Protein AF-A0A814NTR1-F1 (afdb_monomer_lite)

Foldseek 3Di:
DDDDDPDDPPCCVVDVVSVLCCQQQVLQVQLVVQVVVVHHSVVSSVVVLVVLLVCLVVPQCVVQLCQQQVHDDDPCSSSCCSGRVVVSVVVSVVVCVVQVVPVGPDGPPDDPPDDD

Sequence (116 aa):
MSGQWGSSLFACFDDKNLCLKGAFCPCLVFGENQEKLGGDYTKEAVLYCLIGALYAAVTNKRRDLRQRYGLVEDPNDFLATCCCGGCANCQEAREIQKRGGSSGPAPVSSQPRRQF

Radius of gyration: 19.37 Å; chains: 1; bounding box: 42×40×51 Å

Secondary structure (DSSP, 8-state):
--PPPSS-TTGGGGSHHHHHHHHH-HHHHHHHHHHHTTS-HHHHHHHHHHHHHHHHHHH--HHHHHHHHTPPP-TTHHHHHHHHHHHHHHHHHHHHHHHHTTTPPPP---------

Structure (mmCIF, N/CA/C/O backbone):
data_AF-A0A814NTR1-F1
#
_entry.id   AF-A0A814NTR1-F1
#
loop_
_atom_site.group_PDB
_atom_site.id
_atom_site.type_symbol
_atom_site.label_atom_id
_atom_site.label_alt_id
_atom_site.label_comp_id
_atom_site.label_asym_id
_atom_site.label_entity_id
_atom_site.label_seq_id
_atom_site.pdbx_PDB_ins_code
_atom_site.Cartn_x
_atom_site.Cartn_y
_atom_site.Cartn_z
_atom_site.occupancy
_atom_site.B_iso_or_equiv
_atom_site.auth_seq_id
_atom_site.auth_comp_id
_atom_site.auth_asym_id
_atom_site.auth_atom_id
_atom_site.pdbx_PDB_model_num
ATOM 1 N N . MET A 1 1 ? -11.666 -14.808 30.304 1.00 43.06 1 MET A N 1
ATOM 2 C CA . MET A 1 1 ? -11.907 -15.627 29.097 1.00 43.06 1 MET A CA 1
ATOM 3 C C . MET A 1 1 ? -10.975 -15.128 28.010 1.00 43.06 1 MET A C 1
ATOM 5 O O . MET A 1 1 ? -10.985 -13.935 27.743 1.00 43.06 1 MET A O 1
ATOM 9 N N . SER A 1 2 ? -10.134 -15.988 27.443 1.00 64.88 2 SER A N 1
ATOM 10 C CA . SER A 1 2 ? -9.353 -15.660 26.248 1.00 64.88 2 SER A CA 1
ATOM 11 C C . SER A 1 2 ? -10.284 -15.712 25.036 1.00 64.88 2 SER A C 1
ATOM 13 O O . SER A 1 2 ? -10.835 -16.763 24.716 1.00 64.88 2 SER A O 1
ATOM 15 N N . GLY A 1 3 ? -10.519 -14.563 24.404 1.00 82.06 3 GLY A N 1
ATOM 16 C CA . GLY A 1 3 ? -11.253 -14.507 23.142 1.00 82.06 3 GLY A CA 1
ATOM 17 C C . GLY A 1 3 ? -10.429 -15.143 22.022 1.00 82.06 3 GLY A C 1
ATOM 18 O O . GLY A 1 3 ? -9.215 -14.955 21.967 1.00 82.06 3 GLY A O 1
ATOM 19 N N . GLN A 1 4 ? -11.082 -15.904 21.147 1.00 90.19 4 GLN A N 1
ATOM 20 C CA . GLN A 1 4 ? -10.488 -16.392 19.901 1.00 90.19 4 GLN A CA 1
ATOM 21 C C . GLN A 1 4 ? -10.910 -15.474 18.750 1.00 90.19 4 GLN A C 1
ATOM 23 O O . GLN A 1 4 ? -12.001 -14.904 18.777 1.00 90.19 4 GLN A O 1
ATOM 28 N N . TRP A 1 5 ? -10.049 -15.331 17.743 1.00 89.12 5 TRP A N 1
ATOM 29 C CA . TRP A 1 5 ? -10.397 -14.621 16.512 1.00 89.12 5 TRP A CA 1
ATOM 30 C C . TRP A 1 5 ? -11.534 -15.346 15.782 1.00 89.12 5 TRP A C 1
ATOM 32 O O . TRP A 1 5 ? -11.522 -16.571 15.680 1.00 89.12 5 TRP A O 1
ATOM 42 N N . GLY A 1 6 ? -12.507 -14.590 15.263 1.00 91.69 6 GLY A N 1
ATOM 43 C CA . GLY A 1 6 ? -13.653 -15.145 14.528 1.00 91.69 6 GLY A CA 1
ATOM 44 C C . GLY A 1 6 ? -13.337 -15.592 13.095 1.00 91.69 6 GLY A C 1
ATOM 45 O O . GLY A 1 6 ? -14.153 -16.264 12.473 1.00 91.69 6 GLY A O 1
ATOM 46 N N . SER A 1 7 ? -12.167 -15.230 12.567 1.00 91.75 7 SER A N 1
ATOM 47 C CA . SER A 1 7 ? -11.704 -15.578 11.222 1.00 91.75 7 SER A CA 1
ATOM 48 C C . SER A 1 7 ? -10.184 -15.769 11.200 1.00 91.75 7 SER A C 1
ATOM 50 O O . SER A 1 7 ? -9.467 -15.311 12.094 1.00 91.75 7 SER A O 1
ATOM 52 N N . SER A 1 8 ? -9.683 -16.481 10.185 1.00 90.94 8 SER A N 1
ATOM 53 C CA . SER A 1 8 ? -8.240 -16.655 9.980 1.00 90.94 8 SER A CA 1
ATOM 54 C C . SER A 1 8 ? -7.612 -15.419 9.325 1.00 90.94 8 SER A C 1
ATOM 56 O O . SER A 1 8 ? -8.292 -14.647 8.653 1.00 90.94 8 SER A O 1
ATOM 58 N N . LEU A 1 9 ? -6.294 -15.250 9.456 1.00 86.38 9 LEU A N 1
ATOM 59 C CA . LEU A 1 9 ? -5.580 -14.095 8.894 1.00 86.38 9 LEU A CA 1
ATOM 60 C C . LEU A 1 9 ? -5.734 -13.964 7.366 1.00 86.38 9 LEU A C 1
ATOM 62 O O . LEU A 1 9 ? -5.795 -12.855 6.842 1.00 86.38 9 LEU A O 1
ATOM 66 N N . PHE A 1 10 ? -5.813 -15.092 6.655 1.00 86.69 10 PHE A N 1
ATOM 67 C CA . PHE A 1 10 ? -5.939 -15.134 5.193 1.00 86.69 10 PHE A CA 1
ATOM 68 C C . PHE A 1 10 ? -7.390 -15.280 4.711 1.00 86.69 10 PHE A C 1
ATOM 70 O O . PHE A 1 10 ? -7.623 -15.374 3.509 1.00 86.69 10 PHE A O 1
ATOM 77 N N . ALA A 1 11 ? -8.368 -15.233 5.622 1.00 88.56 11 ALA A N 1
ATOM 78 C CA . ALA A 1 11 ? -9.795 -15.199 5.294 1.00 88.56 11 ALA A CA 1
ATOM 79 C C . ALA A 1 11 ? -10.261 -13.823 4.779 1.00 88.56 11 ALA A C 1
ATOM 81 O O . ALA A 1 11 ? -11.455 -13.576 4.646 1.00 88.56 11 ALA A O 1
ATOM 82 N N . CYS A 1 12 ? -9.344 -12.896 4.474 1.00 85.81 12 CYS A N 1
ATOM 83 C CA . CYS A 1 12 ? -9.705 -11.584 3.939 1.00 85.81 12 CYS A CA 1
ATOM 84 C C . CYS A 1 12 ? -10.496 -11.681 2.623 1.00 85.81 12 CYS A C 1
ATOM 86 O O . CYS A 1 12 ? -11.330 -10.822 2.368 1.00 85.81 12 CYS A O 1
ATOM 88 N N . PHE A 1 13 ? -10.302 -12.740 1.829 1.00 88.12 13 PHE A N 1
ATOM 89 C CA . PHE A 1 13 ? -11.030 -12.971 0.576 1.00 88.12 13 PHE A CA 1
ATOM 90 C C . PHE A 1 13 ? -12.509 -13.352 0.759 1.00 88.12 13 PHE A C 1
ATOM 92 O O . PHE A 1 13 ? -13.258 -13.306 -0.222 1.00 88.12 13 PHE A O 1
ATOM 99 N N . ASP A 1 14 ? -12.938 -13.681 1.982 1.00 91.75 14 ASP A N 1
ATOM 100 C CA . ASP A 1 14 ? -14.333 -14.017 2.291 1.00 91.75 14 ASP A CA 1
ATOM 101 C C . ASP A 1 14 ? -15.237 -12.772 2.236 1.00 91.75 14 ASP A C 1
ATOM 103 O O . ASP A 1 14 ? -16.409 -12.865 1.868 1.00 91.75 14 ASP A O 1
ATOM 107 N N . ASP A 1 15 ? -14.676 -11.586 2.507 1.00 93.00 15 ASP A N 1
ATOM 108 C CA . ASP A 1 15 ? -15.316 -10.290 2.277 1.00 93.00 15 ASP A CA 1
ATOM 109 C C . ASP A 1 15 ? -14.526 -9.504 1.227 1.00 93.00 15 ASP A C 1
ATOM 111 O O . ASP A 1 15 ? -13.542 -8.821 1.512 1.00 93.00 15 ASP A O 1
ATOM 115 N N . LYS A 1 16 ? -14.990 -9.573 -0.023 1.00 91.69 16 LYS A N 1
ATOM 116 C CA . LYS A 1 16 ? -14.340 -8.905 -1.159 1.00 91.69 16 LYS A CA 1
ATOM 117 C C . LYS A 1 16 ? -14.266 -7.389 -0.989 1.00 91.69 16 LYS A C 1
ATOM 119 O O . LYS A 1 16 ? -13.282 -6.788 -1.414 1.00 91.69 16 LYS A O 1
ATOM 124 N N . ASN A 1 17 ? -15.276 -6.768 -0.381 1.00 92.75 17 ASN A N 1
ATOM 125 C CA . ASN A 1 17 ? -15.297 -5.319 -0.201 1.00 92.75 17 ASN A CA 1
ATOM 126 C C . ASN A 1 17 ? -14.259 -4.906 0.840 1.00 92.75 17 A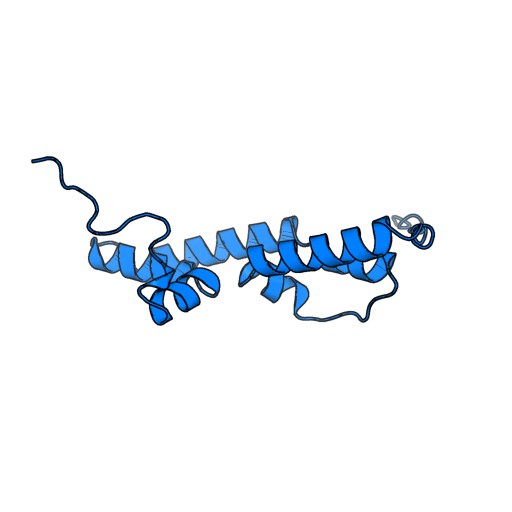SN A C 1
ATOM 128 O O . ASN A 1 17 ? -13.474 -3.989 0.593 1.00 92.75 17 ASN A O 1
ATOM 132 N N . LEU A 1 18 ? -14.200 -5.622 1.965 1.00 93.62 18 LEU A N 1
ATOM 133 C CA . LEU A 1 18 ? -13.181 -5.403 2.986 1.00 93.62 18 LEU A CA 1
ATOM 134 C C . LEU A 1 18 ? -11.777 -5.728 2.462 1.00 93.62 18 LEU A C 1
ATOM 136 O O . LEU A 1 18 ? -10.845 -4.973 2.729 1.00 93.62 18 LEU A O 1
ATOM 140 N N . CYS A 1 19 ? -11.626 -6.793 1.671 1.00 93.19 19 CYS A N 1
ATOM 141 C CA . CYS A 1 19 ? -10.365 -7.159 1.030 1.00 93.19 19 CYS A CA 1
ATOM 142 C C . CYS A 1 19 ? -9.850 -6.038 0.126 1.00 93.19 19 CYS A C 1
ATOM 144 O O . CYS A 1 19 ? -8.695 -5.636 0.241 1.00 93.19 19 CYS A O 1
ATOM 146 N N . LEU A 1 20 ? -10.700 -5.519 -0.768 1.00 92.44 20 LEU A N 1
ATOM 147 C CA . LEU A 1 20 ? -10.332 -4.436 -1.679 1.00 92.44 20 LEU A CA 1
ATOM 148 C C . LEU A 1 20 ? -10.033 -3.154 -0.903 1.00 92.44 20 LEU A C 1
ATOM 150 O O . LEU A 1 20 ? -9.015 -2.510 -1.144 1.00 92.44 20 LEU A O 1
ATOM 154 N N . LYS A 1 21 ? -10.867 -2.804 0.077 1.00 94.19 21 LYS A N 1
ATOM 155 C CA . LYS A 1 21 ? -10.641 -1.618 0.903 1.00 94.19 21 LYS A CA 1
ATOM 156 C C . LYS A 1 21 ? -9.345 -1.720 1.707 1.00 94.19 21 LYS A C 1
ATOM 158 O O . LYS A 1 21 ? -8.588 -0.761 1.743 1.00 94.19 21 LYS A O 1
ATOM 163 N N . GLY A 1 22 ? -9.055 -2.874 2.303 1.00 93.38 22 GLY A N 1
ATOM 164 C CA . GLY A 1 22 ? -7.813 -3.120 3.035 1.00 93.38 22 GLY A CA 1
ATOM 165 C C . GLY A 1 22 ? -6.582 -3.149 2.130 1.00 93.38 22 GLY A C 1
ATOM 166 O O . GLY A 1 22 ? -5.526 -2.677 2.535 1.00 93.38 22 GLY A O 1
ATOM 167 N N . ALA A 1 23 ? -6.719 -3.643 0.898 1.00 91.06 23 ALA A N 1
ATOM 168 C CA . ALA A 1 23 ? -5.638 -3.651 -0.081 1.00 91.06 23 ALA A CA 1
ATOM 169 C C . ALA A 1 23 ? -5.308 -2.243 -0.595 1.00 91.06 23 ALA A C 1
ATOM 171 O O . ALA A 1 23 ? -4.136 -1.884 -0.655 1.00 91.06 23 ALA A O 1
ATOM 172 N N . PHE A 1 24 ? -6.332 -1.455 -0.949 1.00 92.19 24 PHE A N 1
ATOM 173 C CA . PHE A 1 24 ? -6.158 -0.168 -1.629 1.00 92.19 24 PHE A CA 1
ATOM 174 C C . PHE A 1 24 ? -6.163 1.053 -0.710 1.00 92.19 24 PHE A C 1
ATOM 176 O O . PHE A 1 24 ? -5.586 2.093 -1.032 1.00 92.19 24 PHE A O 1
ATOM 183 N N . CYS A 1 25 ? -6.822 0.945 0.438 1.00 93.94 25 CYS A N 1
ATOM 184 C CA . CYS A 1 25 ? -7.005 2.023 1.401 1.00 93.94 25 CYS A CA 1
ATOM 185 C C . CYS A 1 25 ? -6.887 1.496 2.847 1.00 93.94 25 CYS A C 1
ATOM 187 O O . CYS A 1 25 ? -7.820 1.665 3.643 1.00 93.94 25 CYS A O 1
ATOM 189 N N . PRO A 1 26 ? -5.750 0.875 3.222 1.00 93.88 26 PRO A N 1
ATOM 190 C CA . PRO A 1 26 ? -5.579 0.267 4.542 1.00 93.88 26 PRO A CA 1
ATOM 191 C C . PRO A 1 26 ? -5.773 1.259 5.697 1.00 93.88 26 PRO A C 1
ATOM 193 O O . PRO A 1 26 ? -6.292 0.870 6.742 1.00 93.88 26 PRO A O 1
ATOM 196 N N . CYS A 1 27 ? -5.444 2.546 5.506 1.00 95.94 27 CYS A N 1
ATOM 197 C CA . CYS A 1 27 ? -5.670 3.562 6.536 1.00 95.94 27 CYS A CA 1
ATOM 198 C C . CYS A 1 27 ? -7.152 3.775 6.876 1.00 95.94 27 CYS A C 1
ATOM 200 O O . CYS A 1 27 ? -7.461 4.032 8.036 1.00 95.94 27 CYS A O 1
ATOM 202 N N . LEU A 1 28 ? -8.072 3.615 5.916 1.00 95.81 28 LEU A N 1
ATOM 203 C CA . LEU A 1 28 ? -9.509 3.735 6.188 1.00 95.81 28 LEU A CA 1
ATOM 204 C C . LEU A 1 28 ? -10.003 2.558 7.032 1.00 95.81 28 LEU A C 1
ATOM 206 O O . LEU A 1 28 ? -10.728 2.755 8.000 1.00 95.81 28 LEU A O 1
ATOM 210 N N . VAL A 1 29 ? -9.570 1.336 6.698 1.00 96.69 29 VAL A N 1
ATOM 211 C CA . VAL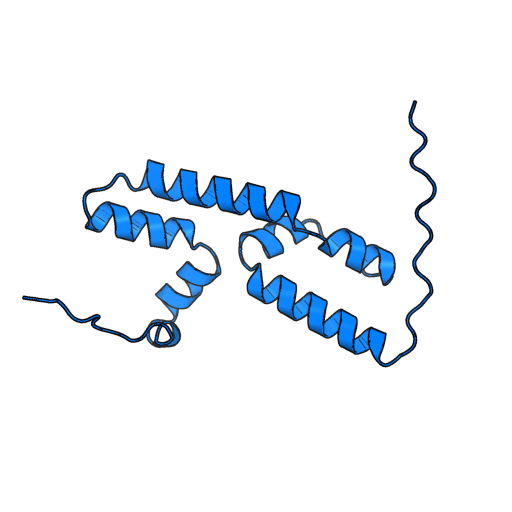 A 1 29 ? -9.908 0.136 7.484 1.00 96.69 29 VAL A CA 1
ATOM 212 C C . VAL A 1 29 ? -9.345 0.245 8.899 1.00 96.69 29 VAL A C 1
ATOM 214 O O . VAL A 1 29 ? -10.035 -0.067 9.867 1.00 96.69 29 VAL A O 1
ATOM 217 N N . PHE A 1 30 ? -8.104 0.717 9.036 1.00 96.88 30 PHE A N 1
ATOM 218 C CA . PHE A 1 30 ? -7.499 0.929 10.344 1.00 96.88 30 PHE A CA 1
ATOM 219 C C . PHE A 1 30 ? -8.255 1.984 11.159 1.00 96.88 30 PHE A C 1
ATOM 221 O O . PHE A 1 30 ? -8.600 1.712 12.305 1.00 96.88 30 PHE A O 1
ATOM 228 N N . GLY A 1 31 ? -8.576 3.136 10.561 1.00 97.44 31 GLY A N 1
ATOM 229 C CA . GLY A 1 31 ? -9.363 4.185 11.209 1.00 97.44 31 GLY A CA 1
ATOM 230 C C . GLY A 1 31 ? -10.722 3.686 11.698 1.00 97.44 31 GLY A C 1
ATOM 231 O O . GLY A 1 31 ? -11.067 3.906 12.855 1.00 97.44 31 GLY A O 1
ATOM 232 N N . GLU A 1 32 ? -11.473 2.960 10.862 1.00 97.50 32 GLU A N 1
ATOM 233 C CA . GLU A 1 32 ? -12.781 2.390 11.236 1.00 97.50 32 GLU A CA 1
ATOM 234 C C . GLU A 1 32 ? -12.672 1.387 12.385 1.00 97.50 32 GLU A C 1
ATOM 236 O O . GLU A 1 32 ? -13.542 1.326 13.255 1.00 97.50 32 GLU A O 1
ATOM 241 N N . ASN A 1 33 ? -11.604 0.588 12.401 1.00 97.19 33 ASN A N 1
ATOM 242 C CA . ASN A 1 33 ? -11.345 -0.328 13.504 1.00 97.19 33 ASN A CA 1
ATOM 243 C C . ASN A 1 33 ? -11.044 0.436 14.796 1.00 97.19 33 ASN A C 1
ATOM 245 O O . ASN A 1 33 ? -11.552 0.054 15.847 1.00 97.19 33 ASN A O 1
ATOM 249 N N . GLN A 1 34 ? -10.253 1.510 14.730 1.00 97.88 34 GLN A N 1
ATOM 250 C CA . GLN A 1 34 ? -9.954 2.329 15.904 1.00 97.88 34 GLN A CA 1
ATOM 251 C C . GLN A 1 34 ? -11.200 3.042 16.428 1.00 97.88 34 GLN A C 1
ATOM 253 O O . GLN A 1 34 ? -11.438 3.004 17.629 1.00 97.88 34 GLN A O 1
ATOM 258 N N . GLU A 1 35 ? -12.043 3.592 15.555 1.00 97.81 35 GLU A N 1
ATOM 259 C CA . GLU A 1 35 ? -13.317 4.208 15.945 1.00 97.81 35 GLU A CA 1
ATOM 260 C C . GLU A 1 35 ? -14.215 3.230 16.717 1.00 97.81 35 GLU A C 1
ATOM 262 O O . GLU A 1 35 ? -14.695 3.540 17.808 1.00 97.81 35 GLU A O 1
ATOM 267 N N . LYS A 1 36 ? -14.362 1.996 16.215 1.00 97.44 36 LYS A N 1
ATOM 268 C CA . LYS A 1 36 ? -15.130 0.929 16.887 1.00 97.44 36 LYS A CA 1
ATOM 269 C C . LYS A 1 36 ? -14.541 0.505 18.234 1.00 97.44 36 LYS A C 1
ATOM 271 O O . LYS A 1 36 ? -15.261 -0.048 19.062 1.00 97.44 36 LYS A O 1
ATOM 276 N N . LEU A 1 37 ? -13.250 0.744 18.450 1.00 97.31 37 LEU A N 1
ATOM 277 C CA . LEU A 1 37 ? -12.542 0.468 19.702 1.00 97.31 37 LEU A CA 1
ATOM 278 C C . LEU A 1 37 ? -12.470 1.696 20.631 1.00 97.31 37 LEU A C 1
ATOM 280 O O . LEU A 1 37 ? -11.840 1.617 21.684 1.00 97.31 37 LEU A O 1
ATOM 284 N N . GLY A 1 38 ? -13.124 2.809 20.276 1.00 96.88 38 GLY A N 1
ATOM 285 C CA . GLY A 1 38 ? -13.157 4.045 21.068 1.00 96.88 38 GLY A CA 1
ATOM 286 C C . GLY A 1 38 ? -12.010 5.025 20.791 1.00 96.88 38 GLY A C 1
ATOM 287 O O . GLY A 1 38 ? -11.822 5.973 21.552 1.00 96.88 38 GLY A O 1
ATOM 288 N N . GLY A 1 39 ? -11.229 4.802 19.734 1.00 95.50 39 GLY A N 1
ATOM 289 C CA . GLY A 1 39 ? -10.208 5.720 19.229 1.00 95.50 39 GLY A CA 1
ATOM 290 C C . GLY A 1 39 ? -10.762 6.785 18.274 1.00 95.50 39 GLY A C 1
ATOM 291 O O . GLY A 1 39 ? -11.918 6.744 17.862 1.00 95.50 39 GLY A O 1
ATOM 292 N N . ASP A 1 40 ? -9.914 7.745 17.896 1.00 97.31 40 ASP A N 1
ATOM 293 C CA . ASP A 1 40 ? -10.263 8.802 16.936 1.00 97.31 40 ASP A CA 1
ATOM 294 C C . ASP A 1 40 ? -9.987 8.337 15.500 1.00 97.31 40 ASP A C 1
ATOM 296 O O . ASP A 1 40 ? -8.831 8.168 15.106 1.00 97.31 40 ASP A O 1
ATOM 300 N N . TYR A 1 41 ? -11.049 8.166 14.709 1.00 96.44 41 TYR A N 1
ATOM 301 C CA . TYR A 1 41 ? -10.957 7.764 13.304 1.00 96.44 41 TYR A CA 1
ATOM 302 C C . TYR A 1 41 ? -9.962 8.619 12.509 1.00 96.44 41 TYR A C 1
ATOM 304 O O . TYR A 1 41 ? -9.078 8.096 11.828 1.00 96.44 41 TYR A O 1
ATOM 312 N N . THR A 1 42 ? -10.111 9.943 12.590 1.00 96.38 42 THR A N 1
ATOM 313 C CA . THR A 1 42 ? -9.389 10.893 11.739 1.00 96.38 42 THR A CA 1
ATOM 314 C C . THR A 1 42 ? -7.909 10.868 12.071 1.00 96.38 42 THR A C 1
ATOM 316 O O . THR A 1 42 ? -7.076 10.756 11.174 1.00 96.38 42 THR A O 1
ATOM 319 N N . LYS A 1 43 ? -7.569 10.918 13.360 1.00 96.69 43 LYS A N 1
ATOM 320 C CA . LYS A 1 43 ? -6.187 10.899 13.841 1.00 96.69 43 LYS A CA 1
ATOM 321 C C . LYS A 1 43 ? -5.476 9.612 13.420 1.00 96.69 43 LYS A C 1
ATOM 323 O O . LYS A 1 43 ? -4.367 9.674 12.893 1.00 96.69 43 LYS A O 1
ATOM 328 N N . GLU A 1 44 ? -6.113 8.462 13.627 1.00 96.69 44 GLU A N 1
ATOM 329 C CA . GLU A 1 44 ? -5.510 7.153 13.361 1.00 96.69 44 GLU A CA 1
ATOM 330 C C . GLU A 1 44 ? -5.396 6.874 11.853 1.00 96.69 44 GLU A C 1
ATOM 332 O O . GLU A 1 44 ? -4.343 6.437 11.379 1.00 96.69 44 GLU A O 1
ATOM 337 N N . ALA A 1 45 ? -6.430 7.203 11.069 1.00 96.62 45 ALA A N 1
ATOM 338 C CA . ALA A 1 45 ? -6.392 7.075 9.614 1.00 96.62 45 ALA A CA 1
ATOM 339 C C . ALA A 1 45 ? -5.345 8.010 8.988 1.00 96.62 45 ALA A C 1
ATOM 341 O O . ALA A 1 45 ? -4.549 7.566 8.160 1.00 96.62 45 ALA A O 1
ATOM 342 N N . VAL A 1 46 ? -5.296 9.285 9.396 1.00 96.69 46 VAL A N 1
ATOM 343 C CA . VAL A 1 46 ? -4.327 10.262 8.868 1.00 96.69 46 VAL A CA 1
ATOM 344 C C . VAL A 1 46 ? -2.901 9.843 9.201 1.00 96.69 46 VAL A C 1
ATOM 346 O O . VAL A 1 46 ? -2.054 9.830 8.307 1.00 96.69 46 VAL A O 1
ATOM 349 N N . LEU A 1 47 ? -2.628 9.448 10.448 1.00 96.69 47 LEU A N 1
ATOM 350 C CA . LEU A 1 47 ? -1.294 9.001 10.844 1.00 96.69 47 LEU A CA 1
ATOM 351 C C . LEU A 1 47 ? -0.851 7.777 10.034 1.00 96.69 47 LEU A C 1
ATOM 353 O O . LEU A 1 47 ? 0.266 7.758 9.513 1.00 96.69 47 LEU A O 1
ATOM 357 N N . TYR A 1 48 ? -1.740 6.794 9.860 1.00 95.88 48 TYR A N 1
ATOM 358 C CA . TYR A 1 48 ? -1.466 5.630 9.022 1.00 95.88 48 TYR A CA 1
ATOM 359 C C . TYR A 1 48 ? -1.169 6.045 7.574 1.00 95.88 48 TYR A C 1
ATOM 361 O O . TYR A 1 48 ? -0.156 5.620 7.014 1.00 95.88 48 TYR A O 1
ATOM 369 N N . CYS A 1 49 ? -2.018 6.879 6.953 1.00 95.12 49 CYS A N 1
ATOM 370 C CA . CYS A 1 49 ? -1.808 7.278 5.560 1.00 95.12 49 CYS A CA 1
ATOM 371 C C . CYS A 1 49 ? -0.483 8.060 5.393 1.00 95.12 49 CYS A C 1
ATOM 373 O O . CYS A 1 49 ? 0.219 7.845 4.407 1.00 95.12 49 CYS A O 1
ATOM 375 N N . LEU A 1 50 ? -0.100 8.927 6.343 1.00 95.88 50 LEU A N 1
ATOM 376 C CA . LEU A 1 50 ? 1.157 9.692 6.287 1.00 95.88 50 LEU A CA 1
ATOM 377 C C . LEU A 1 50 ? 2.396 8.792 6.360 1.00 95.88 50 LEU A C 1
ATOM 379 O O . LEU A 1 50 ? 3.335 8.972 5.583 1.00 95.88 50 LEU A O 1
ATOM 383 N N . ILE A 1 51 ? 2.393 7.801 7.257 1.00 95.38 51 ILE A N 1
ATOM 384 C CA . ILE A 1 51 ? 3.483 6.821 7.357 1.00 95.38 51 ILE A CA 1
ATOM 385 C C . ILE A 1 51 ? 3.567 5.992 6.071 1.00 95.38 51 ILE A C 1
ATOM 387 O O . ILE A 1 51 ? 4.660 5.797 5.538 1.00 95.38 51 ILE A O 1
ATOM 391 N N . GLY A 1 52 ? 2.424 5.554 5.535 1.00 92.56 52 GLY A N 1
ATOM 392 C CA . GLY A 1 52 ? 2.359 4.832 4.263 1.00 92.56 52 GLY A CA 1
ATOM 393 C C . GLY A 1 52 ? 2.900 5.652 3.087 1.00 92.56 52 GLY A C 1
ATOM 394 O O . GLY A 1 52 ? 3.702 5.149 2.300 1.00 92.56 52 GLY A O 1
ATOM 395 N N . ALA A 1 53 ? 2.537 6.933 3.006 1.00 93.56 53 ALA A N 1
ATOM 396 C CA . ALA A 1 53 ? 3.028 7.854 1.986 1.00 93.56 53 ALA A CA 1
ATOM 397 C C . ALA A 1 53 ? 4.544 8.081 2.092 1.00 93.56 53 ALA A C 1
ATOM 399 O O . ALA A 1 53 ? 5.238 8.070 1.075 1.00 93.56 53 ALA A O 1
ATOM 400 N N . LEU A 1 54 ? 5.076 8.237 3.310 1.00 95.00 54 LEU A N 1
ATOM 401 C CA . LEU A 1 54 ? 6.516 8.360 3.536 1.00 95.00 54 LEU A CA 1
ATOM 402 C C . LEU A 1 54 ? 7.256 7.079 3.140 1.00 95.00 54 LEU A C 1
ATOM 404 O O . LEU A 1 54 ? 8.269 7.147 2.444 1.00 95.00 54 LEU A O 1
ATOM 408 N N . TYR A 1 55 ? 6.738 5.915 3.539 1.00 91.25 55 TYR A N 1
ATOM 409 C CA . TYR A 1 55 ? 7.291 4.627 3.132 1.00 91.25 55 TYR A CA 1
ATOM 410 C C . TYR A 1 55 ? 7.334 4.515 1.606 1.00 91.25 55 TYR A C 1
ATOM 412 O O . TYR A 1 55 ? 8.398 4.246 1.053 1.00 91.25 55 TYR A O 1
ATOM 420 N N . ALA A 1 56 ? 6.223 4.810 0.921 1.00 91.75 56 ALA A N 1
ATOM 421 C CA . ALA A 1 56 ? 6.153 4.801 -0.537 1.00 91.75 56 ALA A CA 1
ATOM 422 C C . ALA A 1 56 ? 7.129 5.801 -1.176 1.00 91.75 56 ALA A C 1
ATOM 424 O O . ALA A 1 56 ? 7.783 5.466 -2.158 1.00 91.75 56 ALA A O 1
ATOM 425 N N . ALA A 1 57 ? 7.288 7.004 -0.620 1.00 90.75 57 ALA A N 1
ATOM 426 C CA . ALA A 1 57 ? 8.232 7.997 -1.137 1.00 90.75 57 ALA A CA 1
ATOM 427 C C . ALA A 1 57 ? 9.688 7.506 -1.078 1.00 90.75 57 ALA A C 1
ATOM 429 O O . ALA A 1 57 ? 10.472 7.780 -1.986 1.00 90.75 57 ALA A O 1
ATOM 430 N N . VAL A 1 58 ? 10.048 6.772 -0.021 1.00 91.00 58 VAL A N 1
ATOM 431 C CA . VAL A 1 58 ? 11.410 6.257 0.190 1.00 91.00 58 VAL A CA 1
ATOM 432 C C . VAL A 1 58 ? 11.674 4.984 -0.620 1.00 91.00 58 VAL A C 1
ATOM 434 O O . VAL A 1 58 ? 12.776 4.809 -1.151 1.0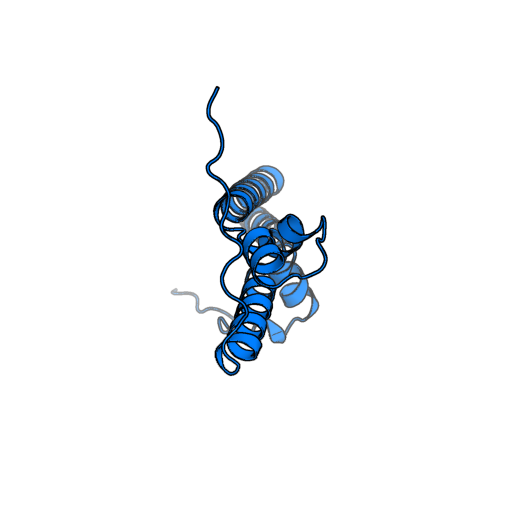0 91.00 58 VAL A O 1
ATOM 437 N N . THR A 1 59 ? 10.691 4.088 -0.720 1.00 88.56 59 THR A N 1
ATOM 438 C CA . THR A 1 59 ? 10.870 2.758 -1.324 1.00 88.56 59 THR A CA 1
ATOM 439 C C . THR A 1 59 ? 10.470 2.673 -2.791 1.00 88.56 59 THR A C 1
ATOM 441 O O . THR A 1 59 ? 10.879 1.724 -3.455 1.00 88.56 59 THR A O 1
ATOM 444 N N . ASN A 1 60 ? 9.732 3.644 -3.337 1.00 90.44 60 ASN A N 1
ATOM 445 C CA . ASN A 1 60 ? 9.333 3.625 -4.742 1.00 90.44 60 ASN A CA 1
ATOM 446 C C . ASN A 1 60 ? 10.558 3.718 -5.673 1.00 90.44 60 ASN A C 1
ATOM 448 O O . ASN A 1 60 ? 11.173 4.775 -5.824 1.00 90.44 60 ASN A O 1
ATOM 452 N N . LYS A 1 61 ? 10.885 2.597 -6.327 1.00 91.50 61 LYS A N 1
ATOM 453 C CA . LYS A 1 61 ? 11.945 2.464 -7.344 1.00 91.50 61 LYS A CA 1
ATOM 454 C C . LYS A 1 61 ? 11.400 2.198 -8.746 1.00 91.50 61 LYS A C 1
ATOM 456 O O . LYS A 1 61 ? 12.157 1.869 -9.658 1.00 91.50 61 LYS A O 1
ATOM 461 N N . ARG A 1 62 ? 10.092 2.376 -8.949 1.00 93.38 62 ARG A N 1
ATOM 462 C CA . ARG A 1 62 ? 9.425 2.095 -10.228 1.00 93.38 62 ARG A CA 1
ATOM 463 C C . ARG A 1 62 ? 9.979 2.926 -11.367 1.00 93.38 62 ARG A C 1
ATOM 465 O O . ARG A 1 62 ? 10.196 2.397 -12.453 1.00 93.38 62 ARG A O 1
ATOM 472 N N . ARG A 1 63 ? 10.291 4.192 -11.093 1.00 90.38 63 ARG A N 1
ATOM 473 C CA . ARG A 1 63 ? 10.924 5.082 -12.065 1.00 90.38 63 ARG A CA 1
ATOM 474 C C . ARG A 1 63 ? 12.292 4.566 -12.512 1.00 90.38 63 ARG A C 1
ATOM 476 O O . ARG A 1 63 ? 12.562 4.519 -13.707 1.00 90.38 63 ARG A O 1
ATOM 483 N N . ASP A 1 64 ? 13.119 4.109 -11.575 1.00 90.56 64 ASP A N 1
ATOM 484 C CA . ASP A 1 64 ? 14.444 3.554 -11.879 1.00 90.56 64 ASP A CA 1
ATOM 485 C C . ASP A 1 64 ? 14.319 2.281 -12.735 1.00 90.56 64 ASP A C 1
ATOM 487 O O . ASP A 1 64 ? 15.051 2.097 -13.710 1.00 90.56 64 ASP A O 1
ATOM 491 N N . LEU A 1 65 ? 13.350 1.415 -12.411 1.00 92.44 65 LEU A N 1
ATOM 492 C CA . LEU A 1 65 ? 13.049 0.211 -13.187 1.00 92.44 65 LEU A CA 1
ATOM 493 C C . LEU A 1 65 ? 12.571 0.551 -14.605 1.00 92.44 65 LEU A C 1
ATOM 495 O O . LEU A 1 65 ? 13.038 -0.061 -15.569 1.00 92.44 65 LEU A O 1
ATOM 499 N N . ARG A 1 66 ? 11.678 1.539 -14.749 1.00 92.50 66 ARG A N 1
ATOM 500 C CA . ARG A 1 66 ? 11.182 1.995 -16.053 1.00 92.50 66 ARG A CA 1
ATOM 501 C C . ARG A 1 66 ? 12.309 2.564 -16.908 1.00 92.50 66 ARG A C 1
ATOM 503 O O . ARG A 1 66 ? 12.470 2.124 -18.044 1.00 92.50 66 ARG A O 1
ATOM 510 N N . GLN A 1 67 ? 13.150 3.428 -16.342 1.00 91.56 67 GLN A N 1
ATOM 511 C CA . GLN A 1 67 ? 14.321 3.982 -17.026 1.00 91.56 67 GLN A CA 1
ATOM 512 C C . GLN A 1 67 ? 15.302 2.894 -17.468 1.00 91.56 67 GLN A C 1
ATOM 514 O O . GLN A 1 67 ? 15.720 2.875 -18.625 1.00 91.56 67 GLN A O 1
ATOM 519 N N . ARG A 1 68 ? 15.630 1.946 -16.581 1.00 90.50 68 ARG A N 1
ATOM 520 C CA . ARG A 1 68 ? 16.557 0.845 -16.885 1.00 90.50 68 ARG A CA 1
ATOM 521 C C . ARG A 1 68 ? 16.096 -0.003 -18.067 1.00 90.50 68 ARG A C 1
ATOM 523 O O . ARG A 1 68 ? 16.919 -0.515 -18.821 1.00 90.50 68 ARG A O 1
ATOM 530 N N . TYR A 1 69 ? 14.791 -0.182 -18.202 1.00 91.75 69 TYR A N 1
ATOM 531 C CA . TYR A 1 69 ? 14.191 -1.072 -19.185 1.00 91.75 69 TYR A CA 1
ATOM 532 C C . TYR A 1 69 ? 13.538 -0.346 -20.369 1.00 91.75 69 TYR A C 1
ATOM 534 O O . TYR A 1 69 ? 12.924 -1.010 -21.210 1.00 91.75 69 TYR A O 1
ATOM 542 N N . GLY A 1 70 ? 13.683 0.981 -20.458 1.00 91.06 70 GLY A N 1
ATOM 543 C CA . GLY A 1 70 ? 13.084 1.799 -21.515 1.00 91.06 70 GLY A CA 1
ATOM 544 C C . GLY A 1 70 ? 11.554 1.719 -21.545 1.00 91.06 70 GLY A C 1
ATOM 545 O O . GLY A 1 70 ? 10.962 1.685 -22.621 1.00 91.06 70 GLY A O 1
ATOM 546 N N . LEU A 1 71 ? 10.912 1.603 -20.379 1.00 92.06 71 LEU A N 1
ATOM 547 C CA . LEU A 1 71 ? 9.455 1.585 -20.249 1.00 92.06 71 LEU A CA 1
ATOM 548 C C . LEU A 1 71 ? 8.889 3.009 -20.251 1.00 92.06 71 LEU A C 1
ATOM 550 O O . LEU A 1 71 ? 9.553 3.956 -19.838 1.00 92.06 71 LEU A O 1
ATOM 554 N N . VAL A 1 72 ? 7.633 3.141 -20.676 1.00 93.31 72 VAL A N 1
ATOM 555 C CA . VAL A 1 72 ? 6.886 4.408 -20.636 1.00 93.31 72 VAL A CA 1
ATOM 556 C C . VAL A 1 72 ? 6.790 4.902 -19.190 1.00 93.31 72 VAL A C 1
ATOM 558 O O . VAL A 1 72 ? 6.487 4.107 -18.304 1.00 93.31 72 VAL A O 1
ATOM 561 N N . GLU A 1 73 ? 7.035 6.190 -18.941 1.00 89.62 73 GLU A N 1
ATOM 562 C CA . GLU A 1 73 ? 6.857 6.810 -17.618 1.00 89.62 73 GLU A CA 1
ATOM 563 C C . GLU A 1 73 ? 5.363 6.916 -17.264 1.00 89.62 73 GLU A C 1
ATOM 565 O O . GLU A 1 73 ? 4.516 7.095 -18.137 1.00 89.62 73 GLU A O 1
ATOM 570 N N . ASP A 1 74 ? 5.026 6.835 -15.978 1.00 88.62 74 ASP A N 1
ATOM 571 C CA . ASP A 1 74 ? 3.646 6.947 -15.495 1.00 88.62 74 ASP A CA 1
ATOM 572 C C . ASP A 1 74 ? 3.616 7.796 -14.223 1.00 88.62 74 ASP A C 1
ATOM 574 O O . ASP A 1 74 ? 4.312 7.471 -13.253 1.00 88.62 74 ASP A O 1
ATOM 578 N N . PRO A 1 75 ? 2.815 8.873 -14.190 1.00 87.62 75 PRO A N 1
ATOM 579 C CA . PRO A 1 75 ? 2.719 9.733 -13.015 1.00 87.62 75 PRO A CA 1
ATOM 580 C C . PRO A 1 75 ? 2.160 9.004 -11.783 1.00 87.62 75 PRO A C 1
ATOM 582 O O . PRO A 1 75 ? 2.334 9.479 -10.662 1.00 87.62 75 PRO A O 1
ATOM 585 N N . ASN A 1 76 ? 1.522 7.843 -11.957 1.00 89.94 76 ASN A N 1
ATOM 586 C CA . ASN A 1 76 ? 0.870 7.105 -10.880 1.00 89.94 76 ASN A CA 1
ATOM 587 C C . ASN A 1 76 ? 1.796 6.140 -10.129 1.00 89.94 76 ASN A C 1
ATOM 589 O O . ASN A 1 76 ? 1.324 5.418 -9.253 1.00 89.94 76 ASN A O 1
ATOM 593 N N . ASP A 1 77 ? 3.103 6.116 -10.407 1.00 90.38 77 ASP A N 1
ATOM 594 C CA . ASP A 1 77 ? 4.040 5.200 -9.736 1.00 90.38 77 ASP A CA 1
ATOM 595 C C . ASP A 1 77 ? 4.040 5.348 -8.206 1.00 90.38 77 ASP A C 1
ATOM 597 O O . ASP A 1 77 ? 4.141 4.356 -7.476 1.00 90.38 77 ASP A O 1
ATOM 601 N N . PHE A 1 78 ? 3.877 6.577 -7.710 1.00 91.12 78 PHE A N 1
ATOM 602 C CA . PHE A 1 78 ? 3.739 6.823 -6.276 1.00 91.12 78 PHE A CA 1
ATOM 603 C C . PHE A 1 78 ? 2.446 6.215 -5.726 1.00 91.12 78 PHE A C 1
ATOM 605 O O . PHE A 1 78 ? 2.483 5.497 -4.729 1.00 91.12 78 PHE A O 1
ATOM 612 N N . LEU A 1 79 ? 1.317 6.449 -6.400 1.00 89.00 79 LEU A N 1
ATOM 613 C CA . LEU A 1 79 ? 0.016 5.934 -5.980 1.00 89.00 79 LEU A CA 1
ATOM 614 C C . LEU A 1 79 ? -0.028 4.402 -6.040 1.00 89.00 79 LEU A C 1
ATOM 616 O O . LEU A 1 79 ? -0.554 3.769 -5.132 1.00 89.00 79 LEU A O 1
ATOM 620 N N . ALA A 1 80 ? 0.588 3.795 -7.056 1.00 89.50 80 ALA A N 1
ATOM 621 C CA . ALA A 1 80 ? 0.725 2.348 -7.162 1.00 89.50 80 ALA A CA 1
ATOM 622 C C . ALA A 1 80 ? 1.519 1.769 -5.982 1.00 89.50 80 ALA A C 1
ATOM 624 O O . ALA A 1 80 ? 1.114 0.761 -5.412 1.00 89.50 80 ALA A O 1
ATOM 625 N N . THR A 1 81 ? 2.605 2.428 -5.568 1.00 89.19 81 THR A N 1
ATOM 626 C CA . THR A 1 81 ? 3.401 2.001 -4.405 1.00 89.19 81 THR A CA 1
ATOM 627 C C . THR A 1 81 ? 2.651 2.221 -3.086 1.00 89.19 81 THR A C 1
ATOM 629 O O . THR A 1 81 ? 2.662 1.355 -2.216 1.00 89.19 81 THR A O 1
ATOM 632 N N . CYS A 1 82 ? 1.967 3.358 -2.943 1.00 90.69 82 CYS A N 1
ATOM 633 C CA . CYS A 1 82 ? 1.264 3.744 -1.720 1.00 90.69 82 CYS A CA 1
ATOM 634 C C . CYS A 1 82 ? -0.019 2.931 -1.485 1.00 90.69 82 CYS A C 1
ATOM 636 O O . CYS A 1 82 ? -0.287 2.512 -0.363 1.00 90.69 82 CYS A O 1
ATOM 638 N N . CYS A 1 83 ? -0.809 2.708 -2.536 1.00 88.75 83 CYS A N 1
ATOM 639 C CA . CYS A 1 83 ? -2.132 2.089 -2.457 1.00 88.75 83 CYS A CA 1
ATOM 640 C C . CYS A 1 83 ? -2.171 0.665 -3.024 1.00 88.75 83 CYS A C 1
ATOM 642 O O . CYS A 1 83 ? -3.166 -0.013 -2.873 1.00 88.75 83 CYS A O 1
ATOM 644 N N . CYS A 1 84 ? -1.137 0.167 -3.699 1.00 91.25 84 CYS A N 1
ATOM 645 C CA . CYS A 1 84 ? -1.092 -1.228 -4.164 1.00 91.25 84 CYS A CA 1
ATOM 646 C C . CYS A 1 84 ? 0.341 -1.761 -4.092 1.00 91.25 84 CYS A C 1
ATOM 648 O O . CYS A 1 84 ? 0.784 -2.463 -4.999 1.00 91.25 84 CYS A O 1
ATOM 650 N N . GLY A 1 85 ? 1.092 -1.417 -3.037 1.00 89.88 85 GLY A N 1
ATOM 651 C CA . GLY A 1 85 ? 2.529 -1.705 -2.947 1.00 89.88 85 GLY A CA 1
ATOM 652 C C . GLY A 1 85 ? 2.878 -3.177 -3.182 1.00 89.88 85 GLY A C 1
ATOM 653 O O . GLY A 1 85 ? 3.817 -3.485 -3.912 1.00 89.88 85 GLY A O 1
ATOM 654 N N . GLY A 1 86 ? 2.064 -4.107 -2.669 1.00 90.44 86 GLY A N 1
ATOM 655 C CA . GLY A 1 86 ? 2.222 -5.536 -2.962 1.00 90.44 86 GLY A CA 1
ATOM 656 C C . GLY A 1 86 ? 2.072 -5.861 -4.454 1.00 90.44 86 GLY A C 1
ATOM 657 O O . GLY A 1 86 ? 2.901 -6.562 -5.029 1.00 90.44 86 GLY A O 1
ATOM 658 N N . CYS A 1 87 ? 1.057 -5.301 -5.110 1.00 92.19 87 CYS A N 1
ATOM 659 C CA . CYS A 1 87 ? 0.806 -5.474 -6.542 1.00 92.19 87 CYS A CA 1
ATOM 660 C C . CYS A 1 87 ? 1.928 -4.865 -7.390 1.00 92.19 87 CYS A C 1
ATOM 662 O O . CYS A 1 87 ? 2.361 -5.482 -8.366 1.00 92.19 87 CYS A O 1
ATOM 6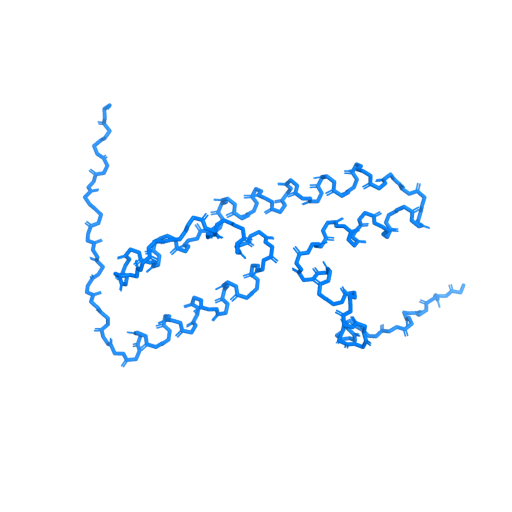64 N N . ALA A 1 88 ? 2.385 -3.666 -7.012 1.00 92.94 88 ALA A N 1
ATOM 665 C CA . ALA A 1 88 ? 3.488 -2.956 -7.643 1.00 92.94 88 ALA A CA 1
ATOM 666 C C . ALA A 1 88 ? 4.767 -3.805 -7.594 1.00 92.94 88 ALA A C 1
ATOM 668 O O . ALA A 1 88 ? 5.330 -4.108 -8.647 1.00 92.94 88 ALA A O 1
ATOM 669 N N . ASN A 1 89 ? 5.112 -4.332 -6.415 1.00 93.62 89 ASN A N 1
ATOM 670 C CA . ASN A 1 89 ? 6.237 -5.251 -6.231 1.00 93.62 89 ASN A CA 1
ATOM 671 C C . ASN A 1 89 ? 6.101 -6.515 -7.090 1.00 93.62 89 ASN A C 1
ATOM 673 O O . ASN A 1 89 ? 7.056 -6.930 -7.746 1.00 93.62 89 ASN A O 1
ATOM 677 N N . CYS A 1 90 ? 4.916 -7.134 -7.136 1.00 94.94 90 CYS A N 1
ATOM 678 C CA . CYS A 1 90 ? 4.695 -8.307 -7.983 1.00 94.94 90 CYS A CA 1
ATOM 679 C C . CYS A 1 90 ? 4.846 -7.983 -9.477 1.00 94.94 90 CYS A C 1
ATOM 681 O O . CYS A 1 90 ? 5.362 -8.806 -10.233 1.00 94.94 90 CYS A O 1
ATOM 683 N N . GLN A 1 91 ? 4.388 -6.813 -9.927 1.00 94.69 91 GLN A N 1
ATOM 684 C CA . GLN A 1 91 ? 4.556 -6.375 -11.312 1.00 94.69 91 GLN A CA 1
ATOM 685 C C . GLN A 1 91 ? 6.035 -6.171 -11.652 1.00 94.69 91 GLN A C 1
ATOM 687 O O . GLN A 1 91 ? 6.492 -6.678 -12.674 1.00 94.69 91 GLN A O 1
ATOM 692 N N . GLU A 1 92 ? 6.775 -5.476 -10.791 1.00 93.81 92 GLU A N 1
ATOM 693 C CA . GLU A 1 92 ? 8.212 -5.236 -10.945 1.00 93.81 92 GLU A CA 1
ATOM 694 C C . GLU A 1 92 ? 8.990 -6.551 -10.975 1.00 93.81 92 GLU A C 1
ATOM 696 O O . GLU A 1 92 ? 9.790 -6.768 -11.880 1.00 93.81 92 GLU A O 1
ATOM 701 N N . ALA A 1 93 ? 8.693 -7.473 -10.057 1.00 94.00 93 ALA A N 1
ATOM 702 C CA . ALA A 1 93 ? 9.318 -8.790 -10.015 1.00 94.00 93 ALA A CA 1
ATOM 703 C C . ALA A 1 93 ? 9.076 -9.588 -11.305 1.00 94.00 93 ALA A C 1
ATOM 705 O O . ALA A 1 93 ? 10.015 -10.170 -11.847 1.00 94.00 93 ALA A O 1
ATOM 706 N N . ARG A 1 94 ? 7.843 -9.590 -11.835 1.00 95.25 94 ARG A N 1
ATOM 707 C CA . ARG A 1 94 ? 7.536 -10.254 -13.114 1.00 95.25 94 ARG A CA 1
ATOM 708 C C . ARG A 1 94 ? 8.286 -9.621 -14.282 1.00 95.25 94 ARG A C 1
ATOM 710 O O . ARG A 1 94 ? 8.772 -10.349 -15.143 1.00 95.25 94 ARG A O 1
ATOM 717 N N . GLU A 1 95 ? 8.408 -8.296 -14.310 1.00 94.75 95 GLU A N 1
ATOM 718 C CA . GLU A 1 95 ? 9.145 -7.593 -15.364 1.00 94.75 95 GLU A CA 1
ATOM 719 C C . GLU A 1 95 ? 10.652 -7.881 -15.286 1.00 94.75 95 GLU A C 1
ATOM 721 O O . GLU A 1 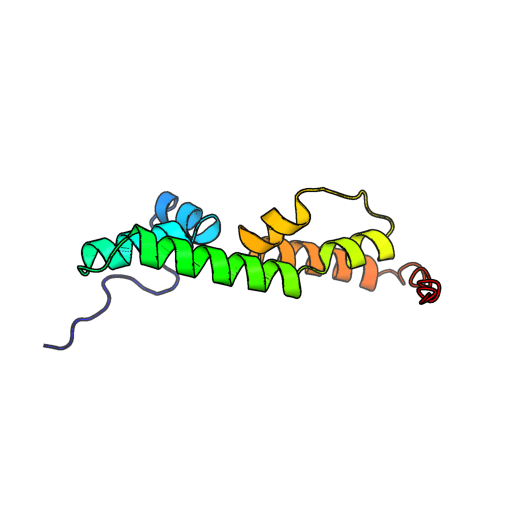95 ? 11.278 -8.191 -16.302 1.00 94.75 95 GLU A O 1
ATOM 726 N N . ILE A 1 96 ? 11.224 -7.869 -14.077 1.00 92.88 96 ILE A N 1
ATOM 727 C CA . ILE A 1 96 ? 12.621 -8.243 -13.831 1.00 92.88 96 ILE A CA 1
ATOM 728 C C . ILE A 1 96 ? 12.868 -9.690 -14.257 1.00 92.88 96 ILE A C 1
ATOM 730 O O . ILE A 1 96 ? 13.851 -9.946 -14.938 1.00 92.88 96 ILE A O 1
ATOM 734 N N . GLN A 1 97 ? 11.991 -10.636 -13.912 1.00 92.94 97 GLN A N 1
ATOM 735 C CA . GLN A 1 97 ? 12.134 -12.039 -14.323 1.00 92.94 97 GLN A CA 1
ATOM 736 C C . GLN A 1 97 ? 12.060 -12.192 -15.844 1.00 92.94 97 GLN A C 1
ATOM 738 O O . GLN A 1 97 ? 12.928 -12.828 -16.445 1.00 92.94 97 GLN A O 1
ATOM 743 N N . LYS A 1 98 ? 11.072 -11.548 -16.476 1.00 92.69 98 LYS A N 1
ATOM 744 C CA . LYS A 1 98 ? 10.888 -11.560 -17.931 1.00 92.69 98 LYS A CA 1
ATOM 745 C C . LYS A 1 98 ? 12.127 -11.053 -18.671 1.00 92.69 98 LYS A C 1
ATOM 747 O O . LYS A 1 98 ? 12.453 -11.588 -19.722 1.00 92.69 98 LYS A O 1
ATOM 752 N N . ARG A 1 99 ? 12.826 -10.053 -18.120 1.00 86.62 99 ARG A N 1
ATOM 753 C CA . ARG A 1 99 ? 14.045 -9.466 -18.709 1.00 86.62 99 ARG A CA 1
ATOM 754 C C . ARG A 1 99 ? 15.351 -10.072 -18.194 1.00 86.62 99 ARG A C 1
ATOM 756 O O . ARG A 1 99 ? 16.385 -9.911 -18.828 1.00 86.62 99 ARG A O 1
ATOM 763 N N . GLY A 1 100 ? 15.324 -10.757 -17.056 1.00 71.38 100 GLY A N 1
ATOM 764 C CA . GLY A 1 100 ? 16.461 -11.452 -16.452 1.00 71.38 100 GLY A CA 1
ATOM 765 C C . GLY A 1 100 ? 16.745 -12.803 -17.107 1.00 71.38 100 GLY A C 1
ATOM 766 O O . GLY A 1 100 ? 17.896 -13.220 -17.147 1.00 71.38 100 GLY A O 1
ATOM 767 N N . GLY A 1 101 ? 15.727 -13.447 -17.692 1.00 60.75 101 GLY A N 1
ATOM 768 C CA . GLY A 1 101 ? 15.901 -14.629 -18.549 1.00 60.75 101 GLY A CA 1
ATOM 769 C C . GLY A 1 101 ? 16.466 -14.318 -19.944 1.00 60.75 101 GLY A C 1
ATOM 770 O O . GLY A 1 101 ? 16.915 -15.221 -20.642 1.00 60.75 101 GLY A O 1
ATOM 771 N N . SER A 1 102 ? 16.475 -13.046 -20.345 1.00 55.12 102 SER A N 1
ATOM 772 C CA . SER A 1 102 ? 16.961 -12.567 -21.638 1.00 55.12 102 SER A CA 1
ATOM 773 C C . SER A 1 102 ? 17.915 -11.399 -21.406 1.00 55.12 102 SER A C 1
ATOM 775 O O . SER A 1 102 ? 17.460 -10.264 -21.481 1.00 55.12 102 SER A O 1
ATOM 777 N N . SER A 1 103 ? 19.181 -11.669 -21.048 1.00 54.78 103 SER A N 1
ATOM 778 C CA . SER A 1 103 ? 20.303 -10.704 -20.955 1.00 54.78 103 SER A CA 1
ATOM 779 C C . SER A 1 103 ? 19.902 -9.254 -21.283 1.00 54.78 103 SER A C 1
ATOM 781 O O . SER A 1 103 ? 20.022 -8.813 -22.428 1.00 54.78 103 SER A O 1
ATOM 783 N N . GLY A 1 104 ? 19.294 -8.570 -20.304 1.00 53.19 104 GLY A N 1
ATOM 784 C CA . GLY A 1 104 ? 18.653 -7.275 -20.530 1.00 53.19 104 GLY A CA 1
ATOM 785 C C . GLY A 1 104 ? 19.662 -6.220 -20.992 1.00 53.19 104 GLY A C 1
ATOM 786 O O . GLY A 1 104 ? 20.857 -6.371 -20.720 1.00 53.19 104 GLY A O 1
ATOM 787 N N . PRO A 1 105 ? 19.212 -5.147 -21.672 1.00 58.38 105 PRO A N 1
ATOM 788 C CA . PRO A 1 105 ? 20.115 -4.099 -22.128 1.00 58.38 105 PRO A CA 1
ATOM 789 C C . PRO A 1 105 ? 20.901 -3.543 -20.936 1.00 58.38 105 PRO A C 1
ATOM 791 O O . PRO A 1 105 ? 20.375 -3.447 -19.820 1.00 58.38 105 PRO A O 1
ATOM 794 N N . ALA A 1 106 ? 22.180 -3.236 -21.175 1.00 56.38 106 ALA A N 1
ATOM 795 C CA . ALA A 1 106 ? 23.071 -2.679 -20.166 1.00 56.38 106 ALA A CA 1
ATOM 796 C C . ALA A 1 106 ? 22.378 -1.505 -19.448 1.00 56.38 106 ALA A C 1
ATOM 798 O O . ALA A 1 106 ? 21.677 -0.731 -20.106 1.00 56.38 106 ALA A O 1
ATOM 799 N N . PRO A 1 107 ? 22.529 -1.372 -18.116 1.00 57.59 107 PRO A N 1
ATOM 800 C CA . PRO A 1 107 ? 21.953 -0.245 -17.398 1.00 57.59 107 PRO A CA 1
ATOM 801 C C . PRO A 1 107 ? 22.392 1.052 -18.083 1.00 57.59 107 PRO A C 1
ATOM 803 O O . PRO A 1 107 ? 23.587 1.259 -18.292 1.00 57.59 107 PRO A O 1
ATOM 806 N N . VAL A 1 108 ? 21.426 1.901 -18.451 1.00 56.47 108 VAL A N 1
ATOM 807 C CA . VAL A 1 108 ? 21.704 3.275 -18.883 1.00 56.47 108 VAL A CA 1
ATOM 808 C C . VAL A 1 108 ? 22.559 3.901 -17.789 1.00 56.47 108 VAL A C 1
ATOM 810 O O . VAL A 1 108 ? 22.106 4.044 -16.653 1.00 56.47 108 VAL A O 1
ATOM 813 N N . SER A 1 109 ? 23.823 4.191 -18.104 1.00 52.38 109 SER A N 1
ATOM 814 C CA . SER A 1 109 ? 24.741 4.822 -17.166 1.00 52.38 109 SER A CA 1
ATOM 815 C C . SER A 1 109 ? 24.137 6.161 -16.762 1.00 52.38 109 SER A C 1
ATOM 817 O O . SER A 1 109 ? 24.031 7.071 -17.589 1.00 52.38 109 SER A O 1
ATOM 819 N N . SER A 1 110 ? 23.722 6.288 -15.507 1.00 53.25 110 SER A N 1
ATOM 820 C CA . SER A 1 110 ? 23.401 7.582 -14.931 1.00 53.25 110 SER A CA 1
ATOM 821 C C . SER A 1 110 ? 24.665 8.438 -15.006 1.00 53.25 110 SER A C 1
ATOM 823 O O . SER A 1 110 ? 25.668 8.157 -14.351 1.00 53.25 110 SER A O 1
ATOM 825 N N . GLN A 1 111 ? 24.647 9.465 -15.860 1.00 49.12 111 GLN A N 1
ATOM 826 C CA . GLN A 1 111 ? 25.665 10.510 -15.825 1.00 49.12 111 GLN A CA 1
ATOM 827 C C . GLN A 1 111 ? 25.770 11.048 -14.389 1.00 49.12 111 GLN A C 1
ATOM 829 O O . GLN A 1 111 ? 24.742 11.183 -13.713 1.00 49.12 111 GLN A O 1
ATOM 834 N N . PRO A 1 112 ? 26.983 11.366 -13.904 1.00 52.25 112 PRO A N 1
ATOM 835 C CA . PRO A 1 112 ? 27.148 11.896 -12.564 1.00 52.25 112 PRO A CA 1
ATOM 836 C C . PRO A 1 112 ? 26.365 13.202 -12.467 1.00 52.25 112 PRO A C 1
ATOM 838 O O . PRO A 1 112 ? 26.578 14.133 -13.247 1.00 52.25 112 PRO A O 1
ATOM 841 N N . ARG A 1 113 ? 25.433 13.245 -11.5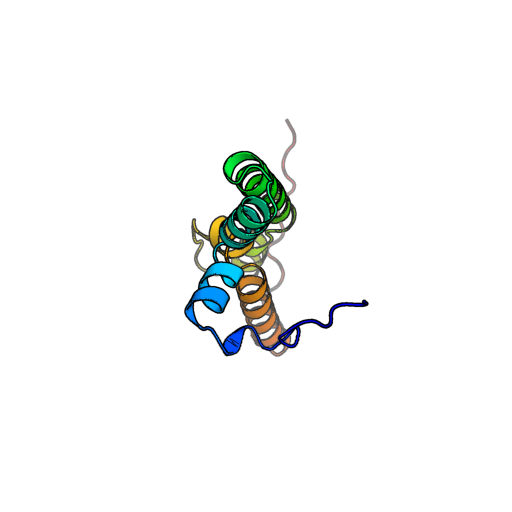10 1.00 51.31 113 ARG A N 1
ATOM 842 C CA . ARG A 1 113 ? 24.726 14.451 -11.085 1.00 51.31 113 ARG A CA 1
ATOM 843 C C . ARG A 1 113 ? 25.804 15.500 -10.783 1.00 51.31 113 ARG A C 1
ATOM 845 O O . ARG A 1 113 ? 26.471 15.397 -9.757 1.00 51.31 113 ARG A O 1
ATOM 852 N N . ARG A 1 114 ? 26.026 16.456 -11.696 1.00 46.06 114 ARG A N 1
ATOM 853 C CA . ARG A 1 114 ? 26.891 17.613 -11.437 1.00 46.06 114 ARG A CA 1
ATOM 854 C C . ARG A 1 114 ? 26.282 18.342 -10.245 1.00 46.06 114 ARG A C 1
ATOM 856 O O . ARG A 1 114 ? 25.219 18.938 -10.365 1.00 46.06 114 ARG A O 1
ATOM 863 N N . GLN A 1 115 ? 26.922 18.200 -9.091 1.00 50.41 115 GLN A N 1
ATOM 864 C CA . GLN A 1 115 ? 26.739 19.107 -7.972 1.00 50.41 115 GLN A CA 1
ATOM 865 C C . GLN A 1 115 ? 27.407 20.419 -8.369 1.00 50.41 115 GLN A C 1
ATOM 867 O O . GLN A 1 115 ? 28.623 20.425 -8.522 1.00 50.41 115 GLN A O 1
ATOM 872 N N . PHE A 1 116 ? 26.610 21.463 -8.585 1.00 45.38 116 PHE A N 1
ATOM 873 C CA . PHE A 1 116 ? 26.881 22.843 -8.182 1.00 45.38 116 PHE A CA 1
ATOM 874 C C . PHE A 1 116 ? 25.534 23.536 -7.988 1.00 45.38 116 PHE A C 1
ATOM 876 O O . PHE A 1 116 ? 24.662 23.353 -8.868 1.00 45.38 116 PHE A O 1
#

Organism: NCBI:txid1234261

InterPro domains:
  IPR006461 PLAC8 motif-containing protein [PF04749] (5-95)
  IPR006461 PLAC8 motif-containing protein [PTHR15907] (3-102)
  IPR006461 PLAC8 motif-containing protein [TIGR01571] (4-97)

pLDDT: mean 86.38, std 14.72, range [43.06, 97.88]